Protein AF-A0A937ZJN9-F1 (afdb_monomer)

pLDDT: mean 92.46, std 13.24, range [38.34, 98.81]

Sequence (77 aa):
EPATELFRGKLAMDSEGYLLTAPDSTRTDVPGVYAAGDVKDKVFRQAVTAAGLGCMSALEAERFLAEHEGEPALAAQ

Foldseek 3Di:
DAPQPVCVVPWDADPVQAGDDDPPAQHTPDPLDGDAAPSHDPDPRDPVRRVVRVVRNVVSNVVSCVVCVPPDPPPDD

Secondary structure (DSSP, 8-state):
--S-GGGTTTS-B-TTSPBP--TTS-B-SSTT-B--GGGT-SS---HHHHHHHHHHHHHHHHHHHHHTTTS------

Mean predicted aligned error: 4.42 Å

Nearest PDB structures (foldseek):
  4jnq-assembly1_A-2  TM=9.901E-01  e=5.771E-08  Brucella melitensis bv. 1 str. 16M
  2whd-assembly1_A  TM=9.795E-01  e=6.157E-07  Hordeum vulgare
  6bpy-assembly1_A  TM=9.791E-01  e=7.543E-07  Aspergillus fumigatus
  5w4c-assembly1_B  TM=9.791E-01  e=1.698E-06  Cryptococcus neoformans H99
  5uth-assembly1_A  TM=9.969E-01  e=4.684E-06  Mycolicibacterium smegmatis MC2 155

Structure (mmCIF, N/CA/C/O backbone):
data_AF-A0A937ZJN9-F1
#
_entry.id   AF-A0A937ZJN9-F1
#
loop_
_atom_site.group_PDB
_atom_site.id
_atom_site.type_symbol
_atom_site.label_atom_id
_atom_site.label_alt_id
_atom_site.label_comp_id
_atom_site.label_asym_id
_atom_site.label_entity_id
_atom_site.label_seq_id
_atom_site.pdbx_PDB_ins_code
_atom_site.Cartn_x
_atom_site.Cartn_y
_atom_site.Cartn_z
_atom_site.occupancy
_atom_site.B_iso_or_equiv
_atom_site.auth_seq_id
_atom_site.auth_comp_id
_atom_site.auth_asym_id
_atom_site.auth_atom_id
_atom_site.pdbx_PDB_model_num
ATOM 1 N N . GLU A 1 1 ? -11.070 12.637 2.238 1.00 78.75 1 GLU A N 1
ATOM 2 C CA . GLU A 1 1 ? -11.607 11.320 2.606 1.00 78.75 1 GLU A CA 1
ATOM 3 C C . GLU A 1 1 ? -10.943 10.274 1.720 1.00 78.75 1 GLU A C 1
ATOM 5 O O . GLU A 1 1 ? -10.847 10.529 0.518 1.00 78.75 1 GLU A O 1
ATOM 10 N N . PRO A 1 2 ? -10.357 9.209 2.286 1.00 92.94 2 PRO A N 1
ATOM 11 C CA . PRO A 1 2 ? -9.726 8.145 1.509 1.00 92.94 2 PRO A CA 1
ATOM 12 C C . PRO A 1 2 ? -10.793 7.281 0.818 1.00 92.94 2 PRO A C 1
ATOM 14 O O . PRO A 1 2 ? -11.876 7.061 1.351 1.00 92.94 2 PRO A O 1
ATOM 17 N N . ALA A 1 3 ? -10.501 6.781 -0.383 1.00 95.50 3 ALA A N 1
ATOM 18 C CA . ALA A 1 3 ? -11.432 5.959 -1.161 1.00 95.50 3 ALA A CA 1
ATOM 19 C C . ALA A 1 3 ? -11.443 4.494 -0.674 1.00 95.50 3 ALA A C 1
ATOM 21 O O . ALA A 1 3 ? -11.022 3.590 -1.394 1.00 95.50 3 ALA A O 1
ATOM 22 N N . THR A 1 4 ? -11.881 4.258 0.567 1.00 96.31 4 THR A N 1
ATOM 23 C CA . THR A 1 4 ? -11.757 2.958 1.260 1.00 96.31 4 THR A CA 1
ATOM 24 C C . THR A 1 4 ? -13.071 2.224 1.503 1.00 96.31 4 THR A C 1
ATOM 26 O O . THR A 1 4 ? -13.055 1.127 2.058 1.00 96.31 4 THR A O 1
ATOM 29 N N . GLU A 1 5 ? -14.198 2.760 1.029 1.00 95.12 5 GLU A N 1
ATOM 30 C CA . GLU A 1 5 ? -15.533 2.162 1.203 1.00 95.12 5 GLU A CA 1
ATOM 31 C C . GLU A 1 5 ? -15.589 0.675 0.829 1.00 95.12 5 GLU A C 1
ATOM 33 O O . GLU A 1 5 ? -16.144 -0.139 1.564 1.00 95.12 5 GLU A O 1
ATOM 38 N N . LEU A 1 6 ? -14.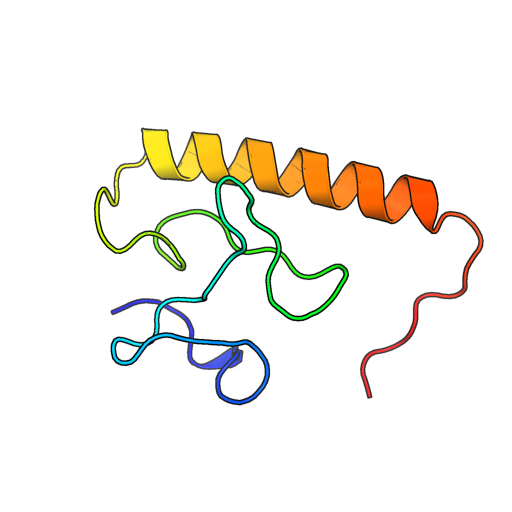938 0.298 -0.277 1.00 94.62 6 LEU A N 1
ATOM 39 C CA . LEU A 1 6 ? -14.894 -1.080 -0.777 1.00 94.62 6 LEU A CA 1
ATOM 40 C C . LEU A 1 6 ? -14.270 -2.082 0.216 1.00 94.62 6 LEU A C 1
ATOM 42 O O . LEU A 1 6 ? -14.553 -3.284 0.150 1.00 94.62 6 LEU A O 1
ATOM 46 N N . PHE A 1 7 ? -13.416 -1.596 1.119 1.00 95.56 7 PHE A N 1
ATOM 47 C CA . PHE A 1 7 ? -12.585 -2.408 2.005 1.00 95.56 7 PHE A CA 1
ATOM 48 C C . PHE A 1 7 ? -13.070 -2.415 3.460 1.00 95.56 7 PHE A C 1
ATOM 50 O O . PHE A 1 7 ? -12.459 -3.085 4.296 1.00 95.56 7 PHE A O 1
ATOM 57 N N . ARG A 1 8 ? -14.149 -1.690 3.794 1.00 94.62 8 ARG A N 1
ATOM 58 C CA . ARG A 1 8 ? -14.665 -1.631 5.172 1.00 94.62 8 ARG A CA 1
ATOM 59 C C . ARG A 1 8 ? -15.009 -3.035 5.675 1.00 94.62 8 ARG A C 1
ATOM 61 O O . ARG A 1 8 ? -15.705 -3.791 5.003 1.00 94.62 8 ARG A O 1
ATOM 68 N N . GLY A 1 9 ? -14.501 -3.377 6.860 1.00 94.25 9 GLY A N 1
ATOM 69 C CA . GLY A 1 9 ? -14.675 -4.700 7.472 1.00 94.25 9 GLY A CA 1
ATOM 70 C C . GLY A 1 9 ? -13.863 -5.827 6.823 1.00 94.25 9 GLY A C 1
ATOM 71 O O . GLY A 1 9 ? -13.994 -6.967 7.253 1.00 94.25 9 GLY A O 1
ATOM 72 N N . LYS A 1 10 ? -13.042 -5.524 5.808 1.00 96.81 10 LYS A N 1
ATOM 73 C CA . LYS A 1 10 ? -12.177 -6.493 5.114 1.00 96.81 10 LYS A CA 1
ATOM 74 C C . LYS A 1 10 ? -10.693 -6.241 5.352 1.00 96.81 10 LYS A C 1
ATOM 76 O O . LYS A 1 10 ? -9.934 -7.196 5.402 1.00 96.81 10 LYS A O 1
ATOM 81 N N . LEU A 1 11 ? -10.300 -4.972 5.465 1.00 97.50 11 LEU A N 1
ATOM 82 C CA . LEU A 1 11 ? -8.937 -4.547 5.781 1.00 97.50 11 LEU A CA 1
ATOM 83 C C . LEU A 1 11 ? -8.948 -3.664 7.024 1.00 97.50 11 LEU A C 1
ATOM 85 O O . LEU A 1 11 ? -9.908 -2.915 7.250 1.00 97.50 11 LE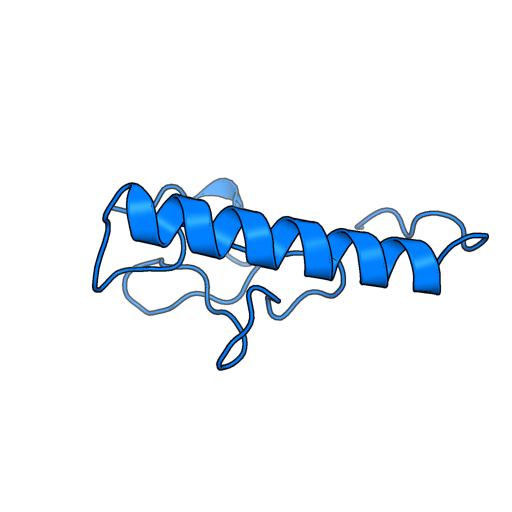U A O 1
ATOM 89 N N . ALA A 1 12 ? -7.873 -3.724 7.805 1.00 97.75 12 ALA A N 1
ATOM 90 C CA . ALA A 1 12 ? -7.699 -2.868 8.966 1.00 97.75 12 ALA A CA 1
ATOM 91 C C . ALA A 1 12 ? -7.618 -1.386 8.559 1.00 97.75 12 ALA A C 1
ATOM 93 O O . ALA A 1 12 ? -6.917 -0.999 7.620 1.00 97.75 12 ALA A O 1
ATOM 94 N N . MET A 1 13 ? -8.341 -0.545 9.296 1.00 97.94 13 MET A N 1
ATOM 95 C CA . MET A 1 13 ? -8.433 0.895 9.061 1.00 97.94 13 MET A CA 1
ATOM 96 C C . MET A 1 13 ? -8.250 1.663 10.363 1.00 97.94 13 MET A C 1
ATOM 98 O O . MET A 1 13 ? -8.579 1.157 11.439 1.00 97.94 13 MET A O 1
ATOM 102 N N . ASP A 1 14 ? -7.765 2.897 10.267 1.00 96.62 14 ASP A N 1
ATOM 103 C CA . ASP A 1 14 ? -7.822 3.827 11.390 1.00 96.62 14 ASP A CA 1
ATOM 104 C C . ASP A 1 14 ? -9.220 4.456 11.553 1.00 96.62 14 ASP A C 1
ATOM 106 O O . ASP A 1 14 ? -10.136 4.238 10.756 1.00 96.62 14 ASP A O 1
ATOM 110 N N . SER A 1 15 ? -9.395 5.263 12.603 1.00 96.38 15 SER A N 1
ATOM 111 C CA . SER A 1 15 ? -10.661 5.952 12.890 1.00 96.38 15 SER A CA 1
ATOM 112 C C . SER A 1 15 ? -11.087 6.959 11.816 1.00 96.38 15 SER A C 1
ATOM 114 O O . SER A 1 15 ? -12.234 7.396 11.820 1.00 96.38 15 SER A O 1
ATOM 116 N N . GLU A 1 16 ? -10.178 7.353 10.926 1.00 96.06 16 GLU A N 1
ATOM 117 C CA . GLU A 1 16 ? -10.414 8.299 9.831 1.00 96.06 16 GLU A CA 1
ATOM 118 C C . GLU A 1 16 ? -10.629 7.581 8.484 1.00 96.06 16 GLU A C 1
ATOM 120 O O . GLU A 1 16 ? -10.866 8.230 7.464 1.00 96.06 16 GLU A O 1
ATOM 125 N N . GLY A 1 17 ? -10.582 6.244 8.477 1.00 96.62 17 GLY A N 1
ATOM 126 C CA . GLY A 1 17 ? -10.834 5.405 7.311 1.00 96.62 17 GLY A CA 1
ATOM 127 C C . GLY A 1 17 ? -9.618 5.152 6.419 1.00 96.62 17 GLY A C 1
ATOM 128 O O . GLY A 1 17 ? -9.803 4.614 5.329 1.00 96.62 17 GLY A O 1
ATOM 129 N N . TYR A 1 18 ? -8.398 5.513 6.825 1.00 98.19 18 TYR A N 1
ATOM 130 C CA . TYR A 1 18 ? -7.186 5.172 6.067 1.00 98.19 18 TYR A CA 1
ATOM 131 C C . TYR A 1 18 ? -6.797 3.714 6.306 1.00 98.19 18 TYR A C 1
ATOM 133 O O . TYR A 1 1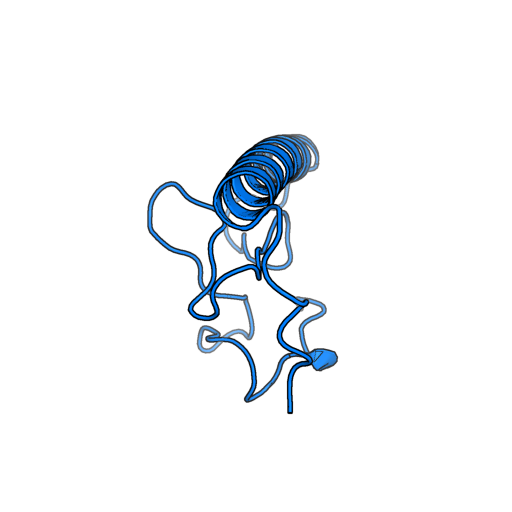8 ? -6.926 3.211 7.424 1.00 98.19 18 TYR A O 1
ATOM 141 N N . LEU A 1 19 ? -6.299 3.040 5.267 1.00 98.25 19 LEU A N 1
ATOM 142 C CA . LEU A 1 19 ? -5.821 1.660 5.384 1.00 98.25 19 LEU A CA 1
ATOM 143 C C . LEU A 1 19 ? -4.560 1.603 6.249 1.00 98.25 19 LEU A C 1
ATOM 145 O O . LEU A 1 19 ? -3.619 2.372 6.042 1.00 98.25 19 LEU A O 1
ATOM 149 N N . LEU A 1 20 ? -4.530 0.665 7.192 1.00 98.19 20 LEU A N 1
ATOM 150 C CA . LEU A 1 20 ? -3.357 0.415 8.019 1.00 98.19 20 LEU A CA 1
ATOM 151 C C . LEU A 1 20 ? -2.375 -0.497 7.281 1.00 98.19 20 LEU A C 1
ATOM 153 O O . LEU A 1 20 ? -2.759 -1.503 6.687 1.00 98.19 20 LEU A O 1
ATOM 157 N N . THR A 1 21 ? -1.090 -0.153 7.351 1.00 98.50 21 THR A N 1
ATOM 158 C CA . THR A 1 21 ? 0.002 -0.990 6.842 1.00 98.50 21 THR A CA 1
ATOM 159 C C . THR A 1 21 ? 1.043 -1.235 7.920 1.00 98.50 21 THR A C 1
ATOM 161 O O . THR A 1 21 ? 1.172 -0.447 8.861 1.00 98.50 21 THR A O 1
ATOM 164 N N . ALA A 1 22 ? 1.828 -2.299 7.766 1.00 98.00 22 ALA A N 1
ATOM 165 C CA . ALA A 1 22 ? 2.972 -2.552 8.633 1.00 98.00 22 ALA A CA 1
ATOM 166 C C . ALA A 1 22 ? 3.992 -1.385 8.596 1.00 98.00 22 ALA A C 1
ATOM 168 O O . ALA A 1 22 ? 4.088 -0.684 7.578 1.00 98.00 22 ALA A O 1
ATOM 169 N N . PRO A 1 23 ? 4.762 -1.166 9.684 1.00 96.88 23 PRO A N 1
ATOM 170 C CA . PRO A 1 23 ? 5.832 -0.170 9.711 1.00 96.88 23 PRO A CA 1
ATOM 171 C C . PRO A 1 23 ? 6.824 -0.381 8.564 1.00 96.88 23 PRO A C 1
ATOM 173 O O . PRO A 1 23 ? 7.184 -1.518 8.263 1.00 96.88 23 PRO A O 1
ATOM 176 N N . ASP A 1 24 ? 7.234 0.713 7.920 1.00 96.12 24 ASP A N 1
ATOM 177 C CA . ASP A 1 24 ? 8.180 0.729 6.794 1.00 96.12 24 ASP A CA 1
ATOM 178 C C . ASP A 1 24 ? 7.824 -0.224 5.631 1.00 96.12 24 ASP A C 1
ATOM 180 O O . ASP A 1 24 ? 8.691 -0.697 4.899 1.00 96.12 24 ASP A O 1
ATOM 184 N N . SER A 1 25 ? 6.528 -0.494 5.435 1.00 98.12 25 SER A N 1
ATOM 185 C CA . SER A 1 25 ? 6.003 -1.436 4.438 1.00 98.12 25 SER A CA 1
ATOM 186 C C . SER A 1 25 ? 4.674 -0.938 3.841 1.00 98.12 25 SER A C 1
ATOM 188 O O . SER A 1 25 ? 4.101 0.074 4.270 1.00 98.12 25 SER A O 1
ATOM 190 N N . THR A 1 26 ? 4.183 -1.629 2.811 1.00 98.69 26 THR A N 1
ATOM 191 C CA . THR A 1 26 ? 2.849 -1.422 2.220 1.00 98.69 26 THR A CA 1
ATOM 192 C C . THR A 1 26 ? 1.893 -2.582 2.490 1.00 98.69 26 THR A C 1
ATOM 194 O O . THR A 1 26 ? 0.724 -2.510 2.112 1.00 98.69 26 THR A O 1
ATOM 197 N N . ARG A 1 27 ? 2.363 -3.633 3.172 1.00 98.50 27 ARG A N 1
ATOM 198 C CA . ARG A 1 27 ? 1.563 -4.798 3.565 1.00 98.50 27 ARG A CA 1
ATOM 199 C C . ARG A 1 27 ? 0.432 -4.409 4.507 1.00 98.50 27 ARG A C 1
ATOM 201 O O . ARG A 1 27 ? 0.678 -3.744 5.514 1.00 98.50 27 ARG A O 1
ATOM 208 N N . THR A 1 28 ? -0.775 -4.857 4.183 1.00 98.56 28 THR A N 1
ATOM 209 C CA . THR A 1 28 ? -1.944 -4.783 5.072 1.00 98.56 28 THR A CA 1
ATOM 210 C C . THR A 1 28 ? -1.964 -5.968 6.047 1.00 98.56 28 THR A C 1
ATOM 212 O O . THR A 1 28 ? -1.017 -6.755 6.102 1.00 98.56 28 THR A O 1
ATOM 215 N N . ASP A 1 29 ? -3.033 -6.100 6.830 1.00 97.44 29 ASP A N 1
ATOM 216 C CA . ASP A 1 29 ? -3.289 -7.252 7.699 1.00 97.44 29 ASP A CA 1
ATOM 217 C C . ASP A 1 29 ? -3.668 -8.533 6.932 1.00 97.44 29 ASP A C 1
ATOM 219 O O . A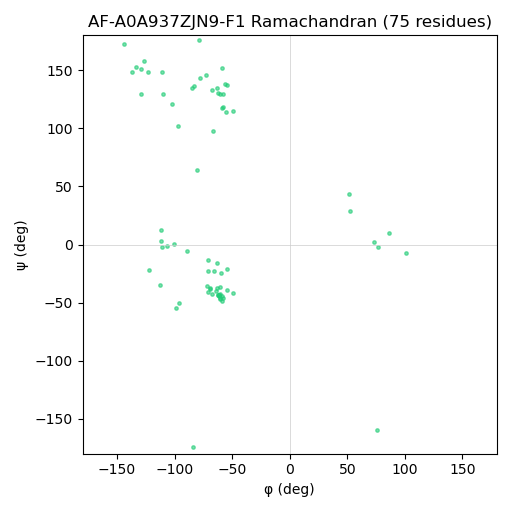SP A 1 29 ? -3.610 -9.624 7.499 1.00 97.44 29 ASP A O 1
ATOM 223 N N . VAL A 1 30 ? -3.993 -8.421 5.640 1.00 97.31 30 VAL A N 1
ATOM 224 C CA . VAL A 1 30 ? -4.308 -9.557 4.766 1.00 97.31 30 VAL A CA 1
ATOM 225 C C . VAL A 1 30 ? -3.108 -9.874 3.856 1.00 97.31 30 VAL A C 1
ATOM 227 O O . VAL A 1 30 ? -2.694 -9.016 3.069 1.00 97.31 30 VAL A O 1
ATOM 230 N N . PRO A 1 31 ? -2.540 -11.099 3.912 1.00 96.19 31 PRO A N 1
ATOM 231 C CA . PRO A 1 31 ? -1.447 -11.511 3.031 1.00 96.19 31 PRO A CA 1
ATOM 232 C C . PRO A 1 31 ? -1.800 -11.366 1.547 1.00 96.19 31 PRO A C 1
ATOM 234 O O . PRO A 1 31 ? -2.910 -11.687 1.128 1.00 96.19 31 PRO A O 1
ATOM 237 N N . GLY A 1 32 ? -0.853 -10.866 0.752 1.00 96.00 32 GLY A N 1
ATOM 238 C CA . GLY A 1 32 ? -1.061 -10.590 -0.672 1.00 96.00 32 GLY A CA 1
ATOM 239 C C . GLY A 1 32 ? -1.857 -9.311 -0.971 1.00 96.00 32 GLY A C 1
ATOM 240 O O . GLY A 1 32 ? -2.014 -8.964 -2.141 1.00 96.00 32 GLY A O 1
ATOM 241 N N . VAL A 1 33 ? -2.326 -8.577 0.048 1.00 97.94 33 VAL A N 1
ATOM 242 C CA . VAL A 1 33 ? -3.000 -7.281 -0.116 1.00 97.94 33 VAL A CA 1
ATOM 243 C C . VAL A 1 33 ? -2.115 -6.146 0.399 1.00 97.94 33 VAL A C 1
ATOM 245 O O . VAL A 1 33 ? -1.627 -6.160 1.534 1.00 97.94 33 VAL A O 1
ATOM 248 N N . TYR A 1 34 ? -1.945 -5.128 -0.442 1.00 98.44 34 TYR A N 1
ATOM 249 C CA . TYR A 1 34 ? -1.051 -3.995 -0.212 1.00 98.44 34 TYR A CA 1
ATOM 250 C C . TYR A 1 34 ? -1.786 -2.670 -0.415 1.00 98.44 34 TYR A C 1
ATOM 252 O O . TYR A 1 34 ? -2.711 -2.583 -1.224 1.00 98.44 34 TYR A O 1
ATOM 260 N N . ALA A 1 35 ? -1.352 -1.626 0.291 1.00 98.38 35 ALA A N 1
ATOM 261 C CA . ALA A 1 35 ? -1.910 -0.282 0.183 1.00 98.38 35 ALA A CA 1
ATOM 262 C C . ALA A 1 35 ? -0.812 0.767 -0.047 1.00 98.38 35 ALA A C 1
ATOM 264 O O . ALA A 1 35 ? 0.173 0.846 0.692 1.00 98.38 35 ALA A O 1
ATOM 265 N N . ALA A 1 36 ? -1.004 1.617 -1.057 1.00 98.62 36 ALA A N 1
ATOM 266 C CA . ALA A 1 36 ? -0.045 2.638 -1.465 1.00 98.62 36 ALA A CA 1
ATOM 267 C C . ALA A 1 36 ? -0.723 3.978 -1.778 1.00 98.62 36 ALA A C 1
ATOM 269 O O . ALA A 1 36 ? -1.852 4.027 -2.262 1.00 98.62 36 ALA A O 1
ATOM 270 N N . GLY A 1 37 ? -0.002 5.074 -1.530 1.00 98.50 37 GLY A N 1
ATOM 271 C CA .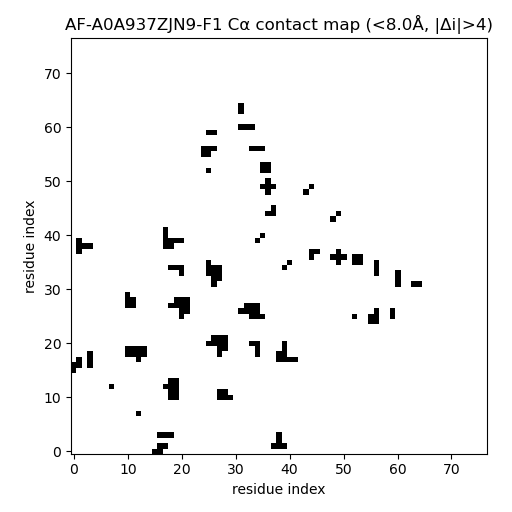 GLY A 1 37 ? -0.485 6.438 -1.751 1.00 98.50 37 GLY A CA 1
ATOM 272 C C . GLY A 1 37 ? -1.481 6.929 -0.703 1.00 98.50 37 GLY A C 1
ATOM 273 O O . GLY A 1 37 ? -1.553 6.408 0.411 1.00 98.50 37 GLY A O 1
ATOM 274 N N . ASP A 1 38 ? -2.255 7.947 -1.077 1.00 98.38 38 ASP A N 1
ATOM 275 C CA . ASP A 1 38 ? -3.195 8.671 -0.211 1.00 98.38 38 ASP A CA 1
ATOM 276 C C . ASP A 1 38 ? -4.224 7.789 0.505 1.00 98.38 38 ASP A C 1
ATOM 278 O O . ASP A 1 38 ? -4.780 8.200 1.513 1.00 98.38 38 ASP A O 1
ATOM 282 N N . VAL A 1 39 ? -4.497 6.577 0.016 1.00 97.75 39 VAL A N 1
ATOM 283 C CA . VAL A 1 39 ? -5.430 5.646 0.674 1.00 97.75 39 VAL A CA 1
ATOM 284 C C . VAL A 1 39 ? -4.921 5.174 2.046 1.00 97.75 39 VAL A C 1
ATOM 286 O O . VAL A 1 39 ? -5.718 4.772 2.895 1.00 97.75 39 VAL A O 1
ATOM 289 N N . LYS A 1 40 ? -3.600 5.244 2.269 1.00 97.25 40 LYS A N 1
ATOM 290 C CA . LYS A 1 40 ? -2.927 4.868 3.523 1.00 97.25 40 LYS A CA 1
ATOM 291 C C . LYS A 1 40 ? -2.110 6.005 4.149 1.00 97.25 40 LYS A C 1
ATOM 293 O O . LYS A 1 40 ? -1.825 5.981 5.340 1.00 97.25 40 LYS A O 1
ATOM 298 N N . ASP A 1 41 ? -1.709 6.998 3.356 1.00 97.38 41 ASP A N 1
ATOM 299 C CA . ASP A 1 41 ? -0.920 8.141 3.815 1.00 97.38 41 ASP A CA 1
ATOM 300 C C . ASP A 1 41 ? -1.825 9.340 4.102 1.00 97.38 41 ASP A C 1
ATOM 302 O O . ASP A 1 41 ? -2.237 10.050 3.190 1.00 97.38 41 ASP A O 1
ATOM 306 N N . LYS A 1 42 ? -2.111 9.589 5.381 1.00 96.50 42 LYS A N 1
ATOM 307 C CA . LYS A 1 42 ? -2.856 10.778 5.821 1.00 96.50 42 LYS A CA 1
ATOM 308 C C . LYS A 1 42 ? -1.982 11.992 6.129 1.00 96.50 42 LYS A C 1
ATOM 310 O O . LYS A 1 42 ? -2.519 13.054 6.435 1.00 96.50 42 LYS A O 1
ATOM 315 N N . VAL A 1 43 ? -0.657 11.840 6.082 1.00 96.94 43 VAL A N 1
ATOM 316 C CA . VAL A 1 43 ? 0.297 12.850 6.556 1.00 96.94 43 VAL A CA 1
ATOM 317 C C . VAL A 1 43 ? 0.840 13.676 5.397 1.00 96.94 43 VAL A C 1
ATOM 319 O O . VAL A 1 43 ? 0.740 14.900 5.437 1.00 96.94 43 VAL A O 1
ATOM 322 N N . PHE A 1 44 ? 1.410 13.040 4.368 1.00 97.62 44 PHE A N 1
ATOM 323 C CA . PHE A 1 44 ? 2.127 13.774 3.319 1.00 97.62 44 PHE A CA 1
ATOM 324 C C . PHE A 1 44 ? 1.254 14.063 2.102 1.00 97.62 44 PHE A C 1
ATOM 326 O O . PHE A 1 44 ? 1.194 15.211 1.656 1.00 97.62 44 PHE A O 1
ATOM 333 N N . ARG A 1 45 ? 0.569 13.045 1.568 1.00 96.94 45 ARG A N 1
ATOM 334 C CA . ARG A 1 45 ? -0.409 13.201 0.471 1.00 96.94 45 ARG A CA 1
ATOM 335 C C . ARG A 1 45 ? 0.142 13.964 -0.734 1.00 96.94 45 ARG A C 1
ATOM 337 O O . ARG A 1 45 ? -0.487 14.878 -1.265 1.00 96.94 45 ARG A O 1
ATOM 344 N N . GLN A 1 46 ? 1.375 13.636 -1.117 1.00 98.56 46 GLN A N 1
ATOM 345 C CA . GLN A 1 46 ? 2.060 14.234 -2.257 1.00 98.56 46 GLN A CA 1
ATOM 346 C C . GLN A 1 46 ? 2.218 13.204 -3.371 1.00 98.56 46 GLN A C 1
ATOM 348 O O . GLN A 1 46 ? 2.450 12.023 -3.124 1.00 98.56 46 GLN A O 1
ATOM 353 N N . ALA A 1 47 ? 2.198 13.663 -4.622 1.00 98.44 47 ALA A N 1
ATOM 354 C CA . ALA A 1 47 ? 2.392 12.784 -5.774 1.00 98.44 47 ALA A CA 1
ATOM 355 C C . ALA A 1 47 ? 3.699 11.969 -5.679 1.00 98.44 47 ALA A C 1
ATOM 357 O O . ALA A 1 47 ? 3.716 10.783 -5.996 1.00 98.44 47 ALA A O 1
ATOM 358 N N . VAL A 1 48 ? 4.783 12.583 -5.187 1.00 98.56 48 VAL A N 1
ATOM 359 C CA . VAL A 1 48 ? 6.082 11.911 -5.037 1.00 98.56 48 VAL A CA 1
ATOM 360 C C . VAL A 1 48 ? 6.076 10.841 -3.940 1.00 98.56 48 VAL A C 1
ATOM 362 O O . VAL A 1 48 ? 6.663 9.778 -4.133 1.00 98.56 48 VAL A O 1
ATOM 365 N N . THR A 1 49 ? 5.381 11.068 -2.818 1.00 98.38 49 THR A N 1
ATOM 366 C CA . THR A 1 49 ? 5.270 10.054 -1.759 1.00 98.38 49 THR A CA 1
ATOM 367 C C . THR A 1 49 ? 4.383 8.905 -2.216 1.00 98.38 49 THR A C 1
ATOM 369 O O . THR A 1 49 ? 4.747 7.745 -2.036 1.00 98.38 49 THR A O 1
ATOM 372 N N . ALA A 1 50 ? 3.279 9.205 -2.905 1.00 98.56 50 ALA A N 1
ATOM 373 C CA . ALA A 1 50 ? 2.415 8.192 -3.496 1.00 98.56 50 ALA A CA 1
ATOM 374 C C . ALA A 1 50 ? 3.146 7.332 -4.539 1.00 98.56 50 ALA A C 1
ATOM 376 O O . ALA A 1 50 ? 3.025 6.108 -4.506 1.00 98.56 50 ALA A O 1
ATOM 377 N N . ALA A 1 51 ? 3.960 7.941 -5.406 1.00 98.75 51 ALA A N 1
ATOM 378 C CA . ALA A 1 51 ? 4.782 7.214 -6.372 1.00 98.75 51 ALA A CA 1
ATOM 379 C C . ALA A 1 51 ? 5.804 6.290 -5.686 1.00 98.75 51 ALA A C 1
ATOM 381 O O . ALA A 1 51 ? 5.944 5.130 -6.074 1.00 98.75 51 ALA A O 1
ATOM 382 N N . GLY A 1 52 ? 6.475 6.773 -4.633 1.00 98.62 52 GLY A N 1
ATOM 383 C CA . GLY A 1 52 ? 7.403 5.961 -3.841 1.00 98.62 52 GLY A CA 1
ATOM 384 C C . GLY A 1 52 ? 6.719 4.756 -3.191 1.00 98.62 52 GLY A C 1
ATOM 385 O O . GLY A 1 52 ? 7.196 3.629 -3.317 1.00 98.62 52 GLY A O 1
ATOM 386 N N . LEU A 1 53 ? 5.555 4.970 -2.573 1.00 98.69 53 LEU A N 1
ATOM 387 C CA . LEU A 1 53 ? 4.748 3.894 -1.991 1.00 98.69 53 LEU A CA 1
ATOM 388 C C . LEU A 1 53 ? 4.254 2.900 -3.050 1.00 98.69 53 LEU A C 1
ATOM 390 O O . LEU A 1 53 ? 4.229 1.702 -2.788 1.00 98.69 53 LEU A O 1
ATOM 394 N N . GLY A 1 54 ? 3.891 3.374 -4.244 1.00 98.81 54 GLY A N 1
ATOM 395 C CA . GLY A 1 54 ? 3.510 2.509 -5.361 1.00 98.81 54 GLY A CA 1
ATOM 396 C C . GLY A 1 54 ? 4.649 1.581 -5.785 1.00 98.81 54 GLY A C 1
ATOM 397 O O . GLY A 1 54 ? 4.435 0.385 -5.961 1.00 98.81 54 GLY A O 1
ATOM 398 N N . CYS A 1 55 ? 5.875 2.108 -5.866 1.00 98.75 55 CYS A N 1
ATOM 399 C CA . CYS A 1 55 ? 7.071 1.308 -6.134 1.00 98.75 55 CYS A CA 1
ATOM 400 C C . CYS A 1 55 ? 7.302 0.245 -5.047 1.00 98.75 55 CYS A C 1
ATOM 402 O O . CYS A 1 55 ? 7.492 -0.928 -5.363 1.00 98.75 55 CYS A O 1
ATOM 404 N N . MET A 1 56 ? 7.217 0.631 -3.768 1.00 98.75 56 MET A N 1
ATOM 405 C CA . MET A 1 56 ? 7.341 -0.314 -2.651 1.00 98.75 56 MET A CA 1
ATOM 406 C C . MET A 1 56 ? 6.296 -1.433 -2.734 1.00 98.75 56 MET A C 1
ATOM 408 O O . MET A 1 56 ? 6.648 -2.602 -2.620 1.00 98.75 56 MET A O 1
ATOM 412 N N . SER A 1 57 ? 5.034 -1.084 -2.991 1.00 98.69 57 SER A N 1
ATOM 413 C CA . SER A 1 57 ? 3.941 -2.054 -3.090 1.00 98.69 57 SER A CA 1
ATOM 414 C C . SER A 1 57 ? 4.107 -3.017 -4.257 1.00 98.69 57 SER A C 1
ATOM 416 O O . SER A 1 57 ? 3.885 -4.212 -4.080 1.00 98.69 57 SER A O 1
ATOM 418 N N . ALA A 1 58 ? 4.568 -2.538 -5.414 1.00 98.69 58 ALA A N 1
ATOM 419 C CA . ALA A 1 58 ? 4.861 -3.404 -6.551 1.00 98.69 58 ALA A CA 1
ATOM 420 C C . ALA A 1 58 ? 5.968 -4.424 -6.231 1.00 98.69 58 ALA A C 1
ATOM 422 O O . ALA A 1 58 ? 5.824 -5.598 -6.560 1.00 98.69 58 ALA A O 1
ATOM 423 N N . LEU A 1 59 ? 7.043 -3.999 -5.558 1.00 98.62 59 LEU A N 1
ATOM 424 C CA . LEU A 1 59 ? 8.146 -4.887 -5.174 1.00 98.62 59 LEU A CA 1
ATOM 425 C C . LEU A 1 59 ? 7.740 -5.901 -4.098 1.00 98.62 59 LEU A C 1
ATOM 427 O O . LEU A 1 59 ? 8.188 -7.042 -4.129 1.00 98.62 59 LEU A O 1
ATOM 431 N N . GLU A 1 60 ? 6.914 -5.505 -3.130 1.00 98.38 60 GLU A N 1
ATOM 432 C CA . GLU A 1 60 ? 6.430 -6.437 -2.107 1.00 98.38 60 GLU A CA 1
ATOM 433 C C . GLU A 1 60 ? 5.418 -7.442 -2.673 1.00 98.38 60 GLU A C 1
ATOM 435 O O . GLU A 1 60 ? 5.434 -8.605 -2.267 1.00 98.38 60 GLU A O 1
ATOM 440 N N . ALA A 1 61 ? 4.570 -7.018 -3.614 1.00 98.06 61 ALA A N 1
ATOM 441 C CA . ALA A 1 61 ? 3.647 -7.902 -4.318 1.00 98.06 61 ALA A CA 1
ATOM 442 C C . ALA A 1 61 ? 4.386 -8.887 -5.232 1.00 98.06 61 ALA A C 1
ATOM 444 O O . ALA A 1 61 ? 4.054 -10.068 -5.245 1.00 98.06 61 ALA A O 1
ATOM 445 N N . GLU A 1 62 ? 5.409 -8.427 -5.959 1.00 97.44 62 GLU A N 1
ATOM 446 C CA . GLU A 1 62 ? 6.243 -9.288 -6.805 1.00 97.44 62 GLU A CA 1
ATOM 447 C C . GLU A 1 62 ? 6.921 -10.390 -5.986 1.00 97.44 62 GLU A C 1
ATOM 449 O O . GLU A 1 62 ? 6.782 -11.564 -6.321 1.00 97.44 62 GLU A O 1
ATOM 454 N N . ARG A 1 63 ? 7.544 -10.038 -4.856 1.00 96.75 63 ARG A N 1
ATOM 455 C CA . ARG A 1 63 ? 8.165 -11.014 -3.946 1.00 96.75 63 ARG A CA 1
ATOM 456 C C . ARG A 1 63 ? 7.166 -12.034 -3.420 1.00 96.75 63 ARG A C 1
ATOM 458 O O . ARG A 1 63 ? 7.463 -13.222 -3.403 1.00 96.75 63 ARG A O 1
ATOM 465 N N . PHE A 1 64 ? 5.985 -11.576 -3.011 1.00 96.44 64 PHE A N 1
ATOM 466 C CA . PHE A 1 64 ? 4.939 -12.472 -2.531 1.00 96.44 64 PHE A CA 1
ATOM 467 C C . PHE A 1 64 ? 4.498 -13.448 -3.618 1.00 96.44 64 PHE A C 1
ATOM 469 O O . PHE A 1 64 ? 4.390 -14.638 -3.348 1.00 96.44 64 PHE A O 1
ATOM 476 N N . LEU A 1 65 ? 4.299 -12.979 -4.852 1.00 95.38 65 LEU A N 1
ATOM 477 C CA . LEU A 1 65 ? 3.956 -13.861 -5.966 1.00 95.38 65 LEU A CA 1
ATOM 478 C C . LEU A 1 65 ? 5.070 -14.871 -6.253 1.00 95.38 65 LEU A C 1
ATOM 480 O O . LEU A 1 65 ? 4.763 -16.047 -6.408 1.00 95.38 65 LEU A O 1
ATOM 484 N N . ALA A 1 66 ? 6.336 -14.444 -6.260 1.00 95.06 66 ALA A N 1
ATOM 485 C CA . ALA A 1 66 ? 7.483 -15.329 -6.467 1.00 95.06 66 ALA A CA 1
ATOM 486 C C . ALA A 1 66 ? 7.581 -16.429 -5.394 1.00 95.06 66 ALA A C 1
ATOM 488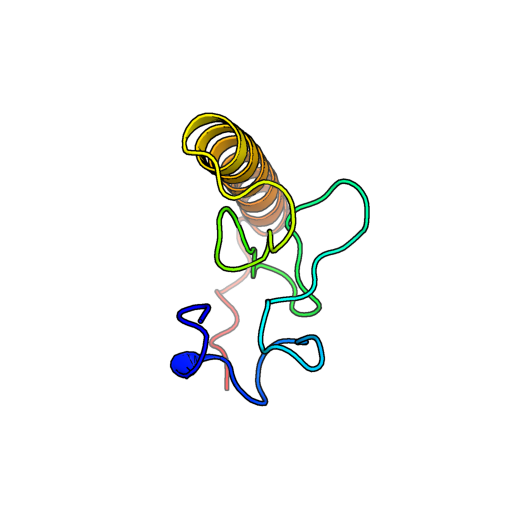 O O . ALA A 1 66 ? 7.925 -17.568 -5.698 1.00 95.06 66 ALA A O 1
ATOM 489 N N . GLU A 1 67 ? 7.246 -16.114 -4.141 1.00 93.75 67 GLU A N 1
ATOM 490 C CA . GLU A 1 67 ? 7.207 -17.086 -3.040 1.00 93.75 67 GLU A CA 1
ATOM 491 C C . GLU A 1 67 ? 6.034 -18.079 -3.145 1.00 93.75 67 GLU A C 1
ATOM 493 O O . GLU A 1 67 ? 6.121 -19.170 -2.586 1.00 93.75 67 GLU A O 1
ATOM 498 N N . HIS A 1 68 ? 4.968 -17.725 -3.872 1.00 90.31 68 HIS A N 1
ATOM 499 C CA . HIS A 1 68 ? 3.749 -18.532 -4.031 1.00 90.31 68 HIS A CA 1
ATOM 500 C C . HIS A 1 68 ? 3.577 -19.081 -5.464 1.00 90.31 68 HIS A C 1
ATOM 502 O O . HIS A 1 68 ? 2.507 -19.587 -5.820 1.00 90.31 68 HIS A O 1
ATOM 508 N N . GLU A 1 69 ? 4.611 -19.005 -6.313 1.00 81.06 69 GLU A N 1
ATOM 509 C CA . GLU A 1 69 ? 4.586 -19.592 -7.655 1.00 81.06 69 GLU A CA 1
ATOM 510 C C . GLU A 1 69 ? 4.340 -21.110 -7.574 1.00 81.06 69 GLU A C 1
ATOM 512 O O . GLU A 1 69 ? 5.135 -21.868 -7.022 1.00 81.06 69 GLU A O 1
ATOM 517 N N . GLY A 1 70 ? 3.223 -21.565 -8.153 1.00 68.56 70 GLY A N 1
ATOM 518 C CA . GLY A 1 70 ? 2.817 -22.976 -8.168 1.00 68.56 70 GLY A CA 1
ATOM 519 C C . GLY A 1 70 ? 1.738 -23.349 -7.146 1.00 68.56 70 GLY A C 1
ATOM 520 O O . GLY A 1 70 ? 1.197 -24.454 -7.228 1.00 68.56 70 GLY A O 1
ATOM 521 N N . GLU A 1 71 ? 1.361 -22.439 -6.245 1.00 66.56 71 GLU A N 1
ATOM 522 C CA . GLU A 1 71 ? 0.181 -22.614 -5.399 1.00 66.56 71 GLU A CA 1
ATOM 523 C C . GLU A 1 71 ? -1.083 -22.145 -6.144 1.00 66.56 71 GLU A C 1
ATOM 525 O O . GLU A 1 71 ? -1.075 -21.092 -6.790 1.00 66.56 71 GLU A O 1
ATOM 530 N N . PRO A 1 72 ? -2.193 -22.911 -6.117 1.00 59.88 72 PRO A N 1
ATOM 531 C CA . PRO A 1 72 ? -3.441 -22.439 -6.697 1.00 59.88 72 PRO A CA 1
ATOM 532 C C . PRO A 1 72 ? -3.865 -21.162 -5.969 1.00 59.88 72 PRO A C 1
ATOM 534 O O . PRO A 1 72 ? -3.919 -21.146 -4.741 1.00 59.88 72 PRO A O 1
ATOM 537 N N . ALA A 1 73 ? -4.176 -20.105 -6.728 1.00 59.69 73 ALA A N 1
ATOM 538 C CA . ALA A 1 73 ? -4.646 -18.843 -6.171 1.00 59.69 73 ALA A CA 1
ATOM 539 C C . ALA A 1 73 ? -5.781 -19.119 -5.177 1.00 59.69 73 ALA A C 1
ATOM 541 O O . ALA A 1 73 ? -6.840 -19.629 -5.560 1.00 59.69 73 ALA A O 1
ATOM 542 N N . LEU A 1 74 ? -5.543 -18.822 -3.898 1.00 59.44 74 LEU A N 1
ATOM 543 C CA . LEU A 1 74 ? -6.547 -18.978 -2.859 1.00 59.44 74 LEU A CA 1
ATOM 544 C C . LEU A 1 74 ? -7.643 -17.948 -3.154 1.00 59.44 74 LEU A C 1
ATOM 546 O O . LEU A 1 74 ? -7.490 -16.758 -2.881 1.00 59.44 74 LEU A O 1
ATOM 550 N N . ALA A 1 75 ? -8.719 -18.385 -3.806 1.00 45.12 75 ALA A N 1
ATOM 551 C CA . ALA A 1 75 ? -9.870 -17.536 -4.059 1.00 45.12 75 ALA A CA 1
ATOM 552 C C . ALA A 1 75 ? -10.392 -17.035 -2.706 1.00 45.12 75 ALA A C 1
ATOM 554 O O . ALA A 1 75 ? -10.764 -17.840 -1.850 1.00 45.12 75 ALA A O 1
ATOM 555 N N . ALA A 1 76 ? -10.373 -15.715 -2.510 1.00 49.44 76 ALA A N 1
ATOM 556 C CA . ALA A 1 76 ? -10.965 -15.072 -1.348 1.00 49.44 76 ALA A CA 1
ATOM 557 C C . ALA A 1 76 ? -12.445 -15.486 -1.255 1.00 49.44 76 ALA A C 1
ATOM 559 O O . ALA A 1 76 ? -13.223 -15.190 -2.165 1.00 49.44 76 ALA A O 1
ATOM 560 N N . GLN A 1 77 ? -12.786 -16.227 -0.198 1.00 38.34 77 GLN A N 1
ATOM 561 C CA . GLN A 1 77 ? -14.162 -16.549 0.194 1.00 38.34 77 GLN A CA 1
ATOM 562 C C . GLN A 1 77 ? -14.774 -15.378 0.961 1.00 38.34 77 GLN A C 1
ATOM 564 O O . GLN A 1 77 ? -14.033 -14.752 1.754 1.00 38.34 77 GLN A O 1
#

Solvent-accessible surface area (backbone atoms only — not comparable to full-atom values): 4726 Å² total; per-residue (Å²): 134,46,92,37,77,92,39,67,94,76,53,55,56,51,100,78,46,30,43,48,52,47,86,102,53,26,43,37,86,47,90,97,41,65,54,49,25,57,44,43,36,88,82,75,71,39,74,68,58,24,52,53,34,43,53,51,32,52,55,55,49,48,52,51,48,66,76,46,68,89,57,79,80,78,75,86,125

Radius of gyration: 13.12 Å; Cα contacts (8 Å, |Δi|>4): 91; chains: 1; bounding box: 24×37×21 Å

=== Feature glossary ===
Key to the feature types in this record:

Secondary structure (8-state, DSSP). Secondary structure is the local, repeating backbone conformation. DSSP classifies it into eight states by reading the hydrogen-bond network: three helix types (H, G, I), two β types (E, B), two non-regular types (T, S), and unstructured coil (-).

Backbone torsions (φ/ψ). Backbone dihedral angles. Every residue except chain termini has a φ (preceding-C → N → Cα → C) and a ψ (N → Cα → C → next-N). They are reported in degrees following the IUPAC sign convention. Secondary structure is essentially a statement about which (φ, ψ) basin each residue occupies.

Predicted aligned error. Predicted Aligned Error (PAE) is an AlphaFold confidence matrix: entry (i, j) is the expected error in the position of residue j, in ångströms, when the prediction is superimposed on the true structure at residue i. Low PAE within a block of residues means that block is internally rigid and well-predicted; high PAE between two blocks means their relative placement is uncertain even if each block individually is confident.

B-factor. B-factor (Debye–Waller factor) reflects atomic displacement in the crystal lattice. It is an experimental observable (units Å²), not a prediction; low values mean the atom is pinned down, high values mean it moves or is heterogeneous across the crystal.

Secondary structure (3-state, P-SEA). Three-state secondary structure (P-SEA) collapses the eight DSSP classes into helix (a), strand (b), and coil (c). P-SEA assigns these from Cα geometry alone — distances and angles — without requiring backbone oxygens, so it works on any Cα trace.

Sequence. Primary structure: the covalent order of the twenty standard amino acids along the backbone. Two proteins with the same sequence wi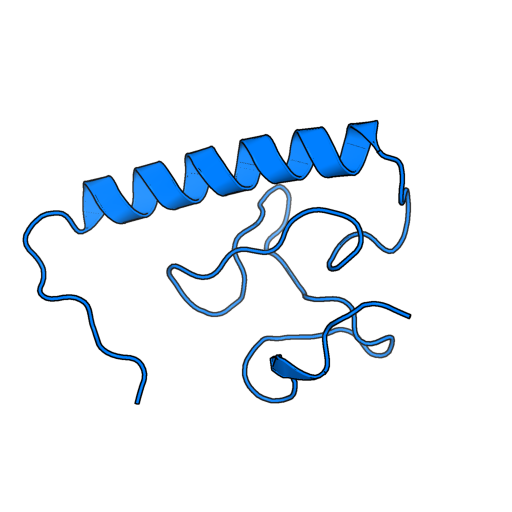ll (almost always) fold to the same structure; two with 30% identity often share a fold but not the details.

pLDDT. pLDDT is the predicted lDDT-Cα score: AlphaFold's confidence that the local environment of each residue (all inter-atomic distances within 15 Å) is correctly placed. It is a per-residue number between 0 and 100, with higher meaning more reliable.

InterPro / GO / CATH / organism. Functional annotations link the protein to curated databases. InterPro entries identify conserved domains and familie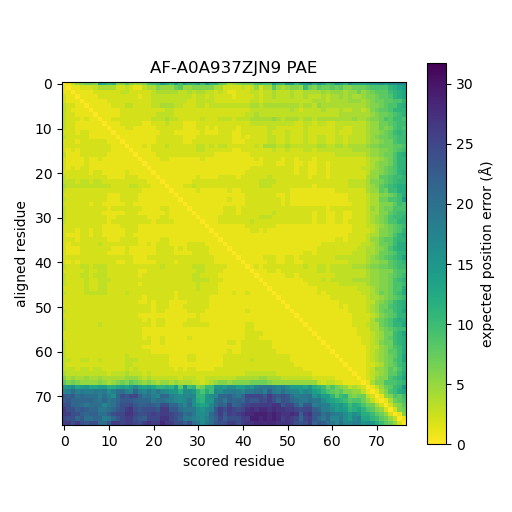s by matching the sequence against member-database signatures (Pfam, PROSITE, CDD, …). Gene Ontology (GO) terms describe molecular function, biological process, and cellular component in a controlled vocabulary. CATH places the structure in a hierarchical fold classification (Class/Architecture/Topology/Homologous-superfamily). The organism is the source species.

Contact-map, Ramachandran, and PAE plots. Three diagnostic plots accompany the record. The Cα contact map visualizes the tertiary structure as a 2D adjacency matrix (8 Å cutoff, sequence-local contacts suppressed). The Ramachandran plot shows the distribution of backbone (φ, ψ) torsions, with points in the α and β basins reflecting secondary structure content. The PAE plot shows AlphaFold's inter-residue confidence as a color matrix.

mmCIF coordinates. The mmCIF table is the protein's shape written out atom by atom. For each backbone N, Cα, C, and carbonyl O, it records an (x, y, z) coordinate triple in Å plus the residue type, chain letter, and residue number.

Radius of gyration, Cα contacts, bounding box. Three whole-structure scalars: the radius of gyration (RMS distance of Cα from centroid, in Å), the count of Cα–Cα contacts (pairs closer than 8 Å and separated by more than four residues in sequence — i.e. tertiary, not local, contacts), and the bounding-box dimensions. Together they distinguish compact globular folds from extended fibres or disordered chains.

Foldseek 3Di. The Foldseek 3Di string encodes local tertiary geometry as a 20-letter alphabet — one character per residue — derived from the relative positions of nearby Cα atoms. Unlike the amino-acid sequence, 3Di is a direct function of the 3D structure, so two proteins with the same fold have similar 3Di strings even at low sequence identity.

Rendered structure images. Six rendered views show the 3D structure from the faces of a cube — i.e. along ±x, ±y, ±z. Rendering representation is draw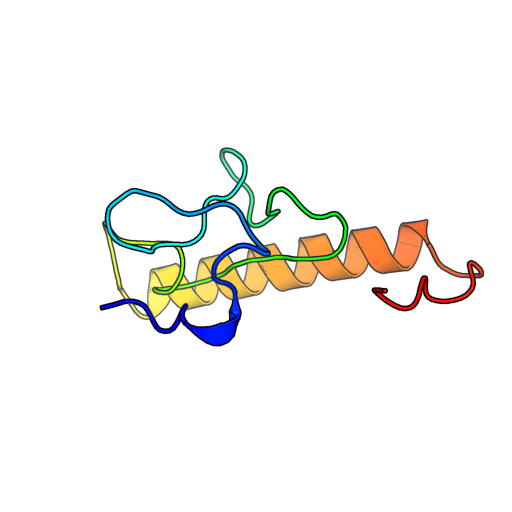n randomly per protein from cartoon (secondary-structure ribbons), sticks (backbone bonds), or molecular surface; coloring is either N→C rainbow (blue at the N-terminus through red at the C-terminus) or one color per chain.

Nearest PDB structures. The Foldseek neighbor list gives the closest experimentally determined structures in the PDB, ranked by structural alignment. TM-score near 1 means near-identical fold; near 0.3 means only rough topology match. This is how one finds what a novel AlphaFold prediction most resembles in the solved-structure universe.

Solvent-accessible surface area. SASA measures how much of the protein is reachable by solvent. It is computed by rolling a water-sized probe over the atomic surface and summing the exposed area (Å²). Per-residue SASA distinguishes core (buried, low SASA) from surface (exposed, high SASA) residues; total SASA is a whole-molecule size measure.